Protein AF-A0A0N4WW62-F1 (afdb_monomer)

pLDDT: mean 85.83, std 16.88, range [46.09, 98.56]

Foldseek 3Di:
DDDDDDDPDDDDDPDPPPPPQPLPQFALFLLLLVCLVVVVCPVPVPVSCVRNVCNNVVGPAPDDQPDFADARRPCLLVCVVVVCVPVSVGNCLRHVCNSSVNSVDGSCVPSVVPDVD

Sequence (117 aa):
MRAAAGPPAAGAPPQEVPIEQDESCYNQNPCCATWADRGGCTQDPARMKLICAASCGACTPQTPISDDCTDRHPLCSDFASAGRCTSSVNFMAENCRRTCNLCGTPRSAGCATRRLF

Mean predicted aligned error: 9.81 Å

Solvent-accessible surface area (backbone atoms only — not comparable to full-atom values): 7024 Å² total; per-residue (Å²): 133,85,85,83,79,78,81,79,83,77,79,79,76,81,78,80,70,72,81,74,72,59,90,74,36,48,44,51,35,37,38,28,58,64,39,33,76,72,44,35,44,73,77,42,41,71,60,29,44,72,40,13,14,32,58,52,65,69,42,70,46,96,52,74,87,79,61,71,66,43,59,65,45,94,57,33,68,61,39,46,76,72,47,28,54,76,77,37,43,44,40,27,51,43,27,15,13,50,78,58,67,52,60,89,51,63,51,56,66,69,39,87,76,56,54,102,114

InterPro domains:
  IPR003582 ShKT domain [PF01549] (24-59)
  IPR003582 ShKT domain [PF01549] (68-103)
  IPR003582 ShKT domain [PS51670] (25-59)
  IPR003582 ShKT domain [PS51670] (69-103)
  IPR003582 ShKT domain [SM00254] (24-60)
  IPR003582 ShKT domain [SM00254] (68-104)

Structure (mmCIF, N/CA/C/O backbone):
data_AF-A0A0N4WW62-F1
#
_entry.id   AF-A0A0N4WW62-F1
#
loop_
_atom_site.group_PDB
_atom_site.id
_atom_site.type_symbol
_atom_site.label_atom_id
_atom_site.label_alt_id
_atom_site.label_comp_id
_atom_site.label_asym_id
_atom_site.label_entity_id
_atom_site.label_seq_id
_atom_site.pdbx_PDB_ins_code
_atom_site.Cartn_x
_atom_site.Cartn_y
_atom_site.Cartn_z
_atom_site.occupancy
_atom_site.B_iso_or_equiv
_atom_site.auth_seq_id
_atom_site.auth_comp_id
_atom_site.auth_asym_id
_atom_site.auth_atom_id
_atom_site.pdbx_PDB_model_num
ATOM 1 N N . MET A 1 1 ? 60.421 -29.954 26.890 1.00 47.12 1 MET A N 1
ATOM 2 C CA . MET A 1 1 ? 60.179 -30.889 25.768 1.00 47.12 1 MET A CA 1
ATOM 3 C C . MET A 1 1 ? 58.706 -30.800 25.386 1.00 47.12 1 MET A C 1
ATOM 5 O O . MET A 1 1 ? 57.914 -30.368 26.208 1.00 47.12 1 MET A O 1
ATOM 9 N N . ARG A 1 2 ? 58.407 -31.066 24.116 1.00 48.69 2 ARG A N 1
ATOM 10 C CA . ARG A 1 2 ? 57.235 -30.654 23.321 1.00 48.69 2 ARG A CA 1
ATOM 11 C C . ARG A 1 2 ? 55.839 -30.866 23.938 1.00 48.69 2 ARG A C 1
ATOM 13 O O . ARG A 1 2 ? 55.595 -31.854 24.617 1.00 48.69 2 ARG A O 1
ATOM 20 N N . ALA A 1 3 ? 54.939 -29.949 23.578 1.00 48.12 3 ALA A N 1
ATOM 21 C CA . ALA A 1 3 ? 53.490 -30.029 23.736 1.00 48.12 3 ALA A CA 1
ATOM 22 C C . ALA A 1 3 ? 52.854 -31.092 22.819 1.00 48.12 3 ALA A C 1
ATOM 24 O O . ALA A 1 3 ? 53.390 -31.387 21.750 1.00 48.12 3 ALA A O 1
ATOM 25 N N . ALA A 1 4 ? 51.656 -31.551 23.184 1.00 55.97 4 ALA A N 1
ATOM 26 C CA . ALA A 1 4 ? 50.644 -31.989 22.226 1.00 55.97 4 ALA A CA 1
ATOM 27 C C . ALA A 1 4 ? 49.284 -31.424 22.661 1.00 55.97 4 ALA A C 1
ATOM 29 O O . ALA A 1 4 ? 48.606 -31.967 23.530 1.00 55.97 4 ALA A O 1
ATOM 30 N N . ALA A 1 5 ? 48.937 -30.280 22.073 1.00 51.72 5 ALA A N 1
ATOM 31 C CA . ALA A 1 5 ? 47.574 -29.785 22.000 1.00 51.72 5 ALA A CA 1
ATOM 32 C C . ALA A 1 5 ? 46.792 -30.678 21.025 1.00 51.72 5 ALA A C 1
ATOM 34 O O . ALA A 1 5 ? 47.293 -30.995 19.943 1.00 51.72 5 ALA A O 1
ATOM 35 N N . GLY A 1 6 ? 45.588 -31.096 21.417 1.00 51.69 6 GLY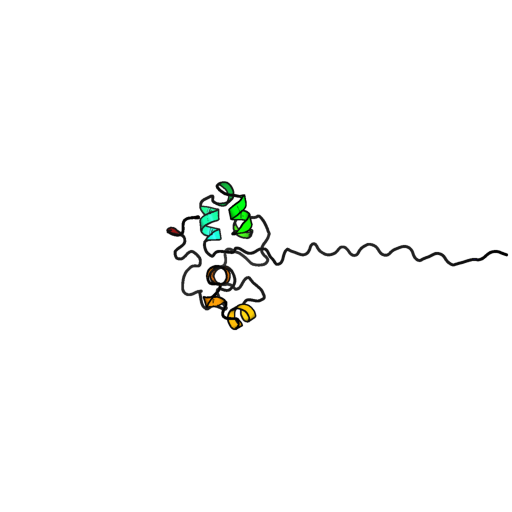 A N 1
ATOM 36 C CA . GLY A 1 6 ? 44.648 -31.749 20.510 1.00 51.69 6 GLY A CA 1
ATOM 37 C C . GLY A 1 6 ? 44.221 -30.792 19.388 1.00 51.69 6 GLY A C 1
ATOM 38 O O . GLY A 1 6 ? 44.227 -29.575 19.593 1.00 51.69 6 GLY A O 1
ATOM 39 N N . PRO A 1 7 ? 43.883 -31.308 18.196 1.00 63.75 7 PRO A N 1
ATOM 40 C CA . PRO A 1 7 ? 43.478 -30.469 17.078 1.00 63.75 7 PRO A CA 1
ATOM 41 C C . PRO A 1 7 ? 42.184 -29.702 17.405 1.00 63.75 7 PRO A C 1
ATOM 43 O O . PRO A 1 7 ? 41.293 -30.258 18.054 1.00 63.75 7 PRO A O 1
ATOM 46 N N . PRO A 1 8 ? 42.046 -28.443 16.951 1.00 54.91 8 PRO A N 1
ATOM 47 C CA . PRO A 1 8 ? 40.782 -27.728 17.031 1.00 54.91 8 PRO A CA 1
ATOM 48 C C . PRO A 1 8 ? 39.751 -28.421 16.133 1.00 54.91 8 PRO A C 1
ATOM 50 O O . PRO A 1 8 ? 40.048 -28.769 14.988 1.00 54.91 8 PRO A O 1
ATOM 53 N N . ALA A 1 9 ? 38.543 -28.623 16.662 1.00 52.53 9 ALA A N 1
ATOM 54 C CA . ALA A 1 9 ? 37.412 -29.098 15.879 1.00 52.53 9 ALA A CA 1
ATOM 55 C C . ALA A 1 9 ? 37.197 -28.152 14.689 1.00 52.53 9 ALA A C 1
ATOM 57 O O . ALA A 1 9 ? 37.026 -26.943 14.856 1.00 52.53 9 ALA A O 1
ATOM 58 N N . ALA A 1 10 ? 37.277 -28.730 13.492 1.00 52.00 10 ALA A N 1
ATOM 59 C CA . ALA A 1 10 ? 37.040 -28.067 12.224 1.00 52.00 10 ALA A CA 1
ATOM 60 C C . ALA A 1 10 ? 35.648 -27.417 12.202 1.00 52.00 10 ALA A C 1
ATOM 62 O O . ALA A 1 10 ? 34.688 -27.951 12.759 1.00 52.00 10 ALA A O 1
ATOM 63 N N . GLY A 1 11 ? 35.591 -26.243 11.574 1.00 46.09 11 GLY A N 1
ATOM 64 C CA . GLY A 1 11 ? 34.465 -25.324 11.590 1.00 46.09 11 GLY A CA 1
ATOM 65 C C . GLY A 1 11 ? 33.124 -25.941 11.205 1.00 46.09 11 GLY A C 1
ATOM 66 O O . GLY A 1 11 ? 33.006 -26.713 10.254 1.00 46.09 11 GLY A O 1
ATOM 67 N N . ALA A 1 12 ? 32.099 -25.525 11.945 1.00 56.28 12 ALA A N 1
ATOM 68 C CA . ALA A 1 12 ? 30.724 -25.637 11.503 1.00 56.28 12 ALA A CA 1
ATOM 69 C C . ALA A 1 12 ? 30.546 -24.844 10.192 1.00 56.28 12 ALA A C 1
ATOM 71 O O . ALA A 1 12 ? 31.116 -23.754 10.065 1.00 56.28 12 ALA A O 1
ATOM 72 N N . PRO A 1 13 ? 29.770 -25.359 9.225 1.00 61.50 13 PRO A N 1
ATOM 73 C CA . PRO A 1 13 ? 29.402 -24.584 8.050 1.00 61.50 13 PRO A CA 1
ATOM 74 C C . PRO A 1 13 ? 28.644 -23.320 8.489 1.00 61.50 13 PRO A C 1
ATOM 76 O O . PRO A 1 13 ? 27.901 -23.377 9.479 1.00 61.50 13 PRO A O 1
ATOM 79 N N . PRO A 1 14 ? 28.808 -22.181 7.788 1.00 54.25 14 PRO A N 1
ATOM 80 C CA . PRO A 1 14 ? 27.916 -21.049 7.980 1.00 54.25 14 PRO A CA 1
ATOM 81 C C . PRO A 1 14 ? 26.492 -21.563 7.780 1.00 54.25 14 PRO A C 1
ATOM 83 O O . PRO A 1 14 ? 26.183 -22.185 6.768 1.00 54.25 14 PRO A O 1
ATOM 86 N N . GLN A 1 15 ? 25.661 -21.384 8.803 1.00 57.03 15 GLN A N 1
ATOM 87 C CA . GLN A 1 15 ? 24.236 -21.657 8.712 1.00 57.03 15 GLN A CA 1
ATOM 88 C C . GLN A 1 15 ? 23.731 -20.847 7.513 1.00 57.03 15 GLN A C 1
ATOM 90 O O . GLN A 1 15 ? 23.887 -19.625 7.502 1.00 57.03 15 GLN A O 1
ATOM 95 N N . GLU A 1 16 ? 23.213 -21.521 6.487 1.00 59.00 16 GLU A N 1
ATOM 96 C CA . GLU A 1 16 ? 22.542 -20.885 5.358 1.00 59.00 16 GLU A CA 1
ATOM 97 C C . GLU A 1 16 ? 21.355 -20.121 5.950 1.00 59.00 16 GLU A C 1
ATOM 99 O O . GLU A 1 16 ? 20.333 -20.712 6.298 1.00 59.00 16 GLU A O 1
ATOM 104 N N . VAL A 1 17 ? 21.528 -18.821 6.194 1.00 59.59 17 VAL A N 1
A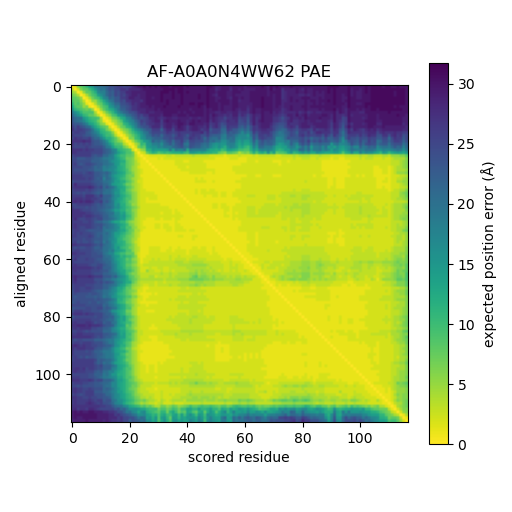TOM 105 C CA . VAL A 1 17 ? 20.426 -17.969 6.627 1.00 59.59 17 VAL A CA 1
ATOM 106 C C . VAL A 1 17 ? 19.438 -18.015 5.465 1.00 59.59 17 VAL A C 1
ATOM 108 O O . VAL A 1 17 ? 19.833 -17.646 4.353 1.00 59.59 17 VAL A O 1
ATOM 111 N N . PRO A 1 18 ? 18.206 -18.529 5.652 1.00 63.97 18 PRO A N 1
ATOM 112 C CA . PRO A 1 18 ? 17.202 -18.479 4.604 1.00 63.97 18 PRO A CA 1
ATOM 113 C C . PRO A 1 18 ? 17.132 -17.035 4.137 1.00 63.97 18 PRO A C 1
ATOM 115 O O . PRO A 1 18 ? 17.073 -16.140 4.979 1.00 63.97 18 PRO A O 1
ATOM 118 N N . ILE A 1 19 ? 17.230 -16.825 2.823 1.00 54.00 19 ILE A N 1
ATOM 119 C CA . ILE A 1 19 ? 17.155 -15.502 2.205 1.00 54.00 19 ILE A CA 1
ATOM 120 C C . ILE A 1 19 ? 15.908 -14.845 2.791 1.00 54.00 19 ILE A C 1
ATOM 122 O O . ILE A 1 19 ? 14.797 -15.309 2.526 1.00 54.00 19 ILE A O 1
ATOM 126 N N . GLU A 1 20 ? 16.118 -13.880 3.686 1.00 55.22 20 GLU A N 1
ATOM 127 C CA . GLU A 1 20 ? 15.053 -13.251 4.451 1.00 55.22 20 GLU A CA 1
ATOM 128 C C . GLU A 1 20 ? 14.156 -12.607 3.407 1.00 55.22 20 GLU A C 1
ATOM 130 O O . GLU A 1 20 ? 14.582 -11.704 2.680 1.00 55.22 20 GLU A O 1
ATOM 135 N N . GLN A 1 21 ? 12.970 -13.188 3.205 1.00 50.78 21 GLN A N 1
ATOM 136 C CA . GLN A 1 21 ? 12.017 -12.606 2.285 1.00 50.78 21 GLN A CA 1
ATOM 137 C C . GLN A 1 21 ? 11.790 -11.196 2.786 1.00 50.78 21 GLN A C 1
ATOM 139 O O . GLN A 1 21 ? 11.473 -11.013 3.956 1.00 50.78 21 GLN A O 1
ATOM 144 N N . ASP A 1 22 ? 12.059 -10.222 1.927 1.00 56.19 22 ASP A N 1
ATOM 145 C CA . ASP A 1 22 ? 12.020 -8.823 2.293 1.00 56.19 22 ASP A CA 1
ATOM 146 C C . ASP A 1 22 ? 10.609 -8.495 2.802 1.00 56.19 22 ASP A C 1
ATOM 148 O O . ASP A 1 22 ? 9.675 -8.275 2.025 1.00 56.19 22 ASP A O 1
ATOM 152 N N . GLU A 1 23 ? 10.456 -8.503 4.130 1.00 57.62 23 GLU A N 1
ATOM 153 C CA . GLU A 1 23 ? 9.232 -8.176 4.863 1.00 57.62 23 GLU A CA 1
ATOM 154 C C . GLU A 1 23 ? 8.739 -6.766 4.508 1.00 57.62 23 GLU A C 1
ATOM 156 O O . GLU A 1 23 ? 7.653 -6.381 4.927 1.00 57.62 23 GLU A O 1
ATOM 161 N N . SER A 1 24 ? 9.516 -5.989 3.738 1.00 75.38 24 SER A N 1
ATOM 162 C CA . SER A 1 24 ? 9.205 -4.643 3.276 1.00 75.38 24 SER A CA 1
ATOM 163 C C . SER A 1 24 ? 8.557 -4.556 1.886 1.00 75.38 24 SER A C 1
ATOM 165 O O . SER A 1 24 ? 8.307 -3.442 1.415 1.00 75.38 24 SER A O 1
ATOM 167 N N . CYS A 1 25 ? 8.233 -5.679 1.224 1.00 92.88 25 CYS A N 1
ATOM 168 C CA . CYS A 1 25 ? 7.625 -5.640 -0.111 1.00 92.88 25 CYS A CA 1
ATOM 169 C C . CYS A 1 25 ? 6.158 -5.171 -0.101 1.00 92.88 25 CYS A C 1
ATOM 171 O O . CYS A 1 25 ? 5.212 -5.958 -0.209 1.00 92.88 25 CYS A O 1
ATOM 173 N N . TYR A 1 26 ? 5.975 -3.854 -0.030 1.00 94.44 26 TYR A N 1
ATOM 174 C CA . TYR A 1 26 ? 4.677 -3.194 -0.024 1.00 94.44 26 TYR A CA 1
ATOM 175 C C . TYR A 1 26 ? 4.573 -2.137 -1.116 1.00 94.44 26 TYR A C 1
ATOM 177 O O . TYR A 1 26 ? 5.540 -1.492 -1.524 1.00 94.44 26 TYR A O 1
ATOM 185 N N . ASN A 1 27 ? 3.342 -1.912 -1.549 1.00 96.12 27 ASN A N 1
ATOM 186 C CA . ASN A 1 27 ? 2.978 -0.677 -2.217 1.00 96.12 27 ASN A CA 1
ATOM 187 C C . ASN A 1 27 ? 2.749 0.413 -1.159 1.00 96.12 27 ASN A C 1
ATOM 189 O O . ASN A 1 27 ? 2.264 0.152 -0.060 1.00 96.12 27 ASN A O 1
ATOM 193 N N . GLN A 1 28 ? 3.040 1.658 -1.513 1.00 95.44 28 GLN A N 1
ATOM 194 C CA . GLN A 1 28 ? 2.850 2.825 -0.650 1.00 95.44 28 GLN A CA 1
ATOM 195 C C . GLN A 1 28 ? 1.551 3.582 -0.962 1.00 95.44 28 GLN A C 1
ATOM 197 O O . GLN A 1 28 ? 1.216 4.563 -0.291 1.00 95.44 28 GLN A O 1
ATOM 202 N N . ASN A 1 29 ? 0.824 3.176 -2.008 1.00 95.50 29 ASN A N 1
ATOM 203 C CA . ASN A 1 29 ? -0.374 3.865 -2.467 1.00 95.50 29 ASN A CA 1
ATOM 204 C C . ASN A 1 29 ? -1.428 2.891 -3.023 1.00 95.50 29 ASN A C 1
ATOM 206 O O . ASN A 1 29 ? -1.060 2.042 -3.836 1.00 95.50 29 ASN A O 1
ATOM 210 N N . PRO A 1 30 ? -2.728 3.080 -2.705 1.00 95.56 30 PRO A N 1
ATOM 211 C CA . PRO A 1 30 ? -3.821 2.245 -3.220 1.00 95.56 30 PRO A CA 1
ATOM 212 C C . PRO A 1 30 ? -3.923 2.218 -4.752 1.00 95.56 30 PRO A C 1
ATOM 214 O O . PRO A 1 30 ? -4.509 1.304 -5.331 1.00 95.56 30 PRO A O 1
ATOM 217 N N . CYS A 1 31 ? -3.348 3.214 -5.430 1.00 95.69 31 CYS A N 1
ATOM 218 C CA . CYS A 1 31 ? -3.364 3.313 -6.883 1.00 95.69 31 CYS A CA 1
ATOM 219 C C . CYS A 1 31 ? -2.207 2.596 -7.579 1.00 95.69 31 CYS A C 1
ATOM 221 O O . CYS A 1 31 ? -2.158 2.616 -8.807 1.00 95.69 31 CYS A O 1
ATOM 223 N N . CYS A 1 32 ? -1.305 1.937 -6.848 1.00 96.44 32 CYS A N 1
ATOM 224 C CA . CYS A 1 32 ? -0.139 1.281 -7.435 1.00 96.44 32 CYS A CA 1
ATOM 225 C C . CYS A 1 32 ? -0.491 0.236 -8.499 1.00 96.44 32 CYS A C 1
ATOM 227 O O . CYS A 1 32 ? 0.132 0.238 -9.559 1.00 96.44 32 CYS A O 1
ATOM 229 N N . ALA A 1 33 ? -1.531 -0.576 -8.279 1.00 95.50 33 ALA A N 1
ATOM 230 C CA . ALA A 1 33 ? -2.016 -1.514 -9.293 1.00 95.50 33 ALA A CA 1
ATOM 231 C C . ALA A 1 33 ? -2.484 -0.774 -10.561 1.00 95.50 33 ALA A C 1
ATOM 233 O O . ALA A 1 33 ? -1.993 -1.031 -11.653 1.00 95.50 33 ALA A O 1
ATOM 234 N N . THR A 1 34 ? -3.343 0.241 -10.407 1.00 95.19 34 THR A N 1
ATOM 235 C CA . THR A 1 34 ? -3.852 1.039 -11.537 1.00 95.19 34 THR A CA 1
ATOM 236 C C . THR A 1 34 ? -2.739 1.763 -12.297 1.00 95.19 34 THR A C 1
ATOM 238 O O . THR A 1 34 ? -2.789 1.877 -13.520 1.00 95.19 34 THR A O 1
ATOM 241 N N . TRP A 1 35 ? -1.744 2.296 -11.592 1.00 95.62 35 TRP A N 1
ATOM 242 C CA . TRP A 1 35 ? -0.619 2.989 -12.210 1.00 95.62 35 TRP A CA 1
ATOM 243 C C . TRP A 1 35 ? 0.325 2.027 -12.930 1.00 95.62 35 TRP A C 1
ATOM 245 O O . TRP A 1 35 ? 0.795 2.358 -14.019 1.00 95.62 35 TRP A O 1
ATOM 255 N N . ALA A 1 36 ? 0.574 0.843 -12.366 1.00 95.69 36 ALA A N 1
ATOM 256 C CA . ALA A 1 36 ? 1.344 -0.209 -13.020 1.00 95.69 36 ALA A CA 1
ATOM 257 C C . ALA A 1 36 ? 0.659 -0.669 -14.317 1.00 95.69 36 ALA A C 1
ATOM 259 O O . ALA A 1 36 ? 1.295 -0.636 -15.371 1.00 95.69 36 ALA A O 1
ATOM 260 N N . ASP A 1 37 ? -0.649 -0.949 -14.269 1.00 95.06 37 ASP A N 1
ATOM 261 C CA . ASP A 1 37 ? -1.455 -1.355 -15.432 1.00 95.06 37 ASP A CA 1
ATOM 262 C C . ASP A 1 37 ? -1.456 -0.303 -16.553 1.00 95.06 37 ASP A C 1
ATOM 264 O O . ASP A 1 37 ? -1.550 -0.624 -17.736 1.00 95.06 37 ASP A O 1
ATOM 268 N N . ARG A 1 38 ? -1.318 0.980 -16.197 1.00 93.75 38 ARG A N 1
ATOM 269 C CA . ARG A 1 38 ? -1.224 2.105 -17.145 1.00 93.75 38 ARG A CA 1
ATOM 270 C C . ARG A 1 38 ? 0.199 2.369 -17.650 1.00 93.75 38 ARG A C 1
ATOM 272 O O . ARG A 1 38 ? 0.449 3.405 -18.262 1.00 93.75 38 ARG A O 1
ATOM 279 N N . GLY A 1 39 ? 1.136 1.458 -17.395 1.00 95.38 39 GLY A N 1
ATOM 280 C CA . GLY A 1 39 ? 2.517 1.544 -17.866 1.00 95.38 39 GLY A CA 1
ATOM 281 C C . GLY A 1 39 ? 3.419 2.438 -17.016 1.00 95.38 39 GLY A C 1
ATOM 282 O O . GLY A 1 39 ? 4.502 2.810 -17.471 1.00 95.38 39 GLY A O 1
ATOM 2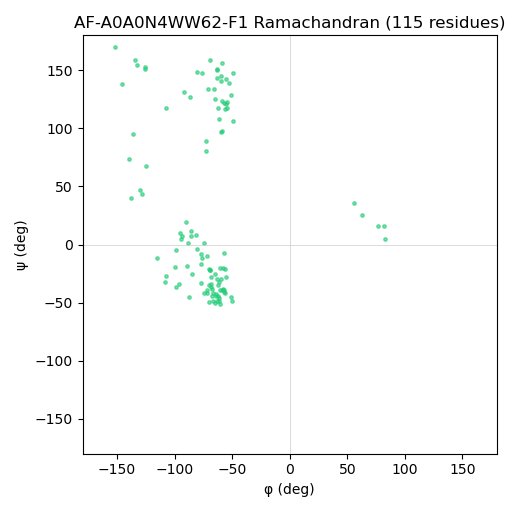83 N N . GLY A 1 40 ? 3.014 2.787 -15.790 1.00 95.12 40 GLY A N 1
ATOM 284 C CA . GLY A 1 40 ? 3.817 3.616 -14.889 1.00 95.12 40 GLY A CA 1
ATOM 285 C C . GLY A 1 40 ? 5.205 3.022 -14.645 1.00 95.12 40 GLY A C 1
ATOM 286 O O . GLY A 1 40 ? 6.197 3.744 -14.700 1.00 95.12 40 GLY A O 1
ATOM 287 N N . CYS A 1 41 ? 5.295 1.700 -14.464 1.00 97.12 41 CYS A N 1
ATOM 288 C CA . CYS A 1 41 ? 6.560 1.001 -14.215 1.00 97.12 41 CYS A CA 1
ATOM 289 C C . CYS A 1 41 ? 7.582 1.145 -15.358 1.00 97.12 41 CYS A C 1
ATOM 291 O O . CYS A 1 41 ? 8.771 0.942 -15.132 1.00 97.12 41 CYS A O 1
ATOM 293 N N . THR A 1 42 ? 7.135 1.490 -16.571 1.00 97.00 42 THR A N 1
ATOM 294 C CA . THR A 1 42 ? 7.998 1.743 -17.735 1.00 97.00 42 THR A CA 1
ATOM 295 C C . THR A 1 42 ? 8.237 3.235 -17.956 1.00 97.00 42 THR A C 1
ATOM 297 O O . THR A 1 42 ? 9.333 3.618 -18.348 1.00 97.00 42 THR A O 1
ATOM 300 N N . GLN A 1 43 ? 7.230 4.076 -17.703 1.00 95.75 43 GLN A N 1
ATOM 301 C CA . GLN A 1 43 ? 7.312 5.527 -17.910 1.00 95.75 43 GLN A CA 1
ATOM 302 C C . GLN A 1 43 ? 8.205 6.227 -16.876 1.00 95.75 43 GLN A C 1
ATOM 304 O O . GLN A 1 43 ? 8.981 7.104 -17.240 1.00 95.75 43 GLN A O 1
ATOM 309 N N . ASP A 1 44 ? 8.114 5.832 -15.604 1.00 94.56 44 ASP A N 1
ATOM 310 C CA . ASP A 1 44 ? 8.957 6.342 -14.515 1.00 94.56 44 ASP A CA 1
ATOM 311 C C . ASP A 1 44 ? 9.362 5.182 -13.584 1.00 94.56 44 ASP A C 1
ATOM 313 O O . ASP A 1 44 ? 8.826 5.022 -12.480 1.00 94.56 44 ASP A O 1
ATOM 317 N N . PRO A 1 45 ? 10.284 4.311 -14.037 1.00 95.44 45 PRO A N 1
ATOM 318 C CA . PRO A 1 45 ? 10.660 3.105 -13.308 1.00 95.44 45 PRO A CA 1
ATOM 319 C C . PRO A 1 45 ? 11.286 3.419 -11.949 1.00 95.44 45 PRO A C 1
ATOM 321 O O . PRO A 1 45 ? 11.072 2.672 -10.999 1.00 95.44 45 PRO A O 1
ATOM 324 N N . ALA A 1 46 ? 12.053 4.507 -11.837 1.00 94.81 46 ALA A N 1
ATOM 325 C CA . ALA A 1 46 ? 12.726 4.866 -10.593 1.00 94.81 46 ALA A CA 1
ATOM 326 C C . ALA A 1 46 ? 11.702 5.193 -9.500 1.00 94.81 46 ALA A C 1
ATOM 328 O O . ALA A 1 46 ? 11.742 4.615 -8.412 1.00 94.81 46 ALA A O 1
ATOM 329 N N . ARG A 1 47 ? 10.729 6.057 -9.808 1.00 92.88 47 ARG A N 1
ATOM 330 C CA . ARG A 1 47 ? 9.673 6.399 -8.856 1.00 92.88 47 ARG A CA 1
ATOM 331 C C . ARG A 1 47 ? 8.746 5.227 -8.579 1.00 92.88 47 ARG A C 1
ATOM 333 O O . ARG A 1 47 ? 8.379 4.989 -7.430 1.00 92.88 47 ARG A O 1
ATOM 340 N N . MET A 1 48 ? 8.337 4.511 -9.617 1.00 96.00 48 MET A N 1
ATOM 341 C CA . MET A 1 48 ? 7.365 3.437 -9.466 1.00 96.00 48 MET A CA 1
ATOM 342 C C . MET A 1 48 ? 7.931 2.256 -8.684 1.00 96.00 48 MET A C 1
ATOM 344 O O . MET A 1 48 ? 7.211 1.685 -7.880 1.00 96.00 48 MET A O 1
ATOM 348 N N . LYS A 1 49 ? 9.222 1.938 -8.811 1.00 94.88 49 LYS A N 1
ATOM 349 C CA . LYS A 1 49 ? 9.859 0.931 -7.947 1.00 94.88 49 LYS A CA 1
ATOM 350 C C . LYS A 1 49 ? 9.990 1.391 -6.494 1.00 94.88 49 LYS A C 1
ATOM 352 O O . LYS A 1 49 ? 9.956 0.551 -5.608 1.00 94.88 49 LYS A O 1
ATOM 357 N N . LEU A 1 50 ? 10.095 2.697 -6.242 1.00 92.81 50 LEU A N 1
ATOM 358 C CA . LEU A 1 50 ? 10.134 3.250 -4.884 1.00 92.81 50 LEU A CA 1
ATOM 359 C C . LEU A 1 50 ? 8.755 3.238 -4.202 1.00 92.81 50 LEU A C 1
ATOM 361 O O . LEU A 1 50 ? 8.652 2.953 -3.014 1.00 92.81 50 LEU A O 1
ATOM 365 N N . ILE A 1 51 ? 7.696 3.587 -4.935 1.00 94.50 51 ILE A N 1
ATOM 366 C CA . ILE A 1 51 ? 6.344 3.764 -4.373 1.00 94.50 51 ILE A CA 1
ATOM 367 C C . ILE A 1 51 ? 5.492 2.501 -4.535 1.00 94.50 51 ILE A C 1
ATOM 369 O O . ILE A 1 51 ? 4.659 2.203 -3.689 1.00 94.50 51 ILE A O 1
ATOM 373 N N . CYS A 1 52 ? 5.682 1.761 -5.619 1.00 96.50 52 CYS A N 1
ATOM 374 C CA . CYS A 1 52 ? 4.842 0.650 -6.057 1.00 96.50 52 CYS A CA 1
ATOM 375 C C . CYS A 1 52 ? 5.684 -0.600 -6.326 1.00 96.50 52 CYS A C 1
ATOM 377 O O . CYS A 1 52 ? 5.510 -1.269 -7.347 1.00 96.50 52 CYS A O 1
ATOM 379 N N . ALA A 1 53 ? 6.632 -0.882 -5.426 1.00 95.75 53 ALA A N 1
ATOM 380 C CA . ALA A 1 53 ? 7.614 -1.949 -5.574 1.00 95.75 53 ALA A CA 1
ATOM 381 C C . ALA A 1 53 ? 6.956 -3.291 -5.934 1.00 95.75 53 ALA A C 1
ATOM 383 O O . ALA A 1 53 ? 7.340 -3.916 -6.924 1.00 95.75 53 ALA A O 1
ATOM 384 N N . ALA A 1 54 ? 5.908 -3.678 -5.200 1.00 96.38 54 ALA A N 1
ATOM 385 C CA . ALA A 1 54 ? 5.184 -4.921 -5.438 1.00 96.38 54 ALA A CA 1
ATOM 386 C C . ALA A 1 54 ? 4.439 -4.911 -6.786 1.00 96.38 54 ALA A C 1
ATOM 388 O O . ALA A 1 54 ? 4.598 -5.830 -7.586 1.00 96.38 54 ALA A O 1
ATOM 389 N N . SER A 1 55 ? 3.673 -3.855 -7.091 1.00 97.00 55 SER A N 1
ATOM 390 C CA . SER A 1 55 ? 2.939 -3.764 -8.367 1.00 97.00 55 SER A CA 1
ATOM 391 C C . SER A 1 55 ? 3.845 -3.677 -9.600 1.00 97.00 55 SER A C 1
ATOM 393 O O . SER A 1 55 ? 3.425 -4.075 -10.681 1.00 97.00 55 SER A O 1
ATOM 395 N N . CYS A 1 56 ? 5.079 -3.193 -9.455 1.00 97.25 56 CYS A N 1
ATOM 396 C CA . CYS A 1 56 ? 6.072 -3.176 -10.530 1.00 97.25 56 CYS A CA 1
ATOM 397 C C . CYS A 1 56 ? 7.003 -4.393 -10.551 1.00 97.25 56 CYS A C 1
ATOM 399 O O . CYS A 1 56 ? 7.969 -4.388 -11.316 1.00 97.25 56 CYS A O 1
ATOM 401 N N . GLY A 1 57 ? 6.757 -5.407 -9.714 1.00 95.56 57 GLY A N 1
ATOM 402 C CA . GLY A 1 57 ? 7.586 -6.613 -9.649 1.00 95.56 57 GLY A CA 1
ATOM 403 C C . GLY A 1 57 ? 9.032 -6.345 -9.220 1.00 95.56 57 GLY A C 1
ATOM 404 O O . GLY A 1 57 ? 9.932 -7.095 -9.584 1.00 95.56 57 GLY A O 1
ATOM 405 N N . ALA A 1 58 ? 9.278 -5.258 -8.484 1.00 95.31 58 ALA A N 1
ATOM 406 C CA . ALA A 1 58 ? 10.594 -4.933 -7.933 1.00 95.31 58 ALA A CA 1
ATOM 407 C C . ALA A 1 58 ? 10.938 -5.778 -6.696 1.00 95.31 58 ALA A C 1
ATOM 409 O O . ALA A 1 58 ? 12.098 -5.844 -6.303 1.00 95.31 58 ALA A O 1
ATOM 410 N N . CYS A 1 59 ? 9.927 -6.401 -6.092 1.00 94.81 59 CYS A N 1
ATOM 411 C CA . CYS A 1 59 ? 10.028 -7.305 -4.955 1.00 94.81 59 CYS A CA 1
ATOM 412 C C . CYS A 1 59 ? 8.866 -8.315 -4.997 1.00 94.81 59 CYS A C 1
ATOM 414 O O . CYS A 1 59 ? 7.933 -8.159 -5.791 1.00 94.81 59 CYS A O 1
ATOM 416 N N . THR A 1 60 ? 8.916 -9.344 -4.145 1.00 93.69 60 THR A N 1
ATOM 417 C CA . THR A 1 60 ? 7.844 -10.349 -4.016 1.00 93.69 60 THR A CA 1
ATOM 418 C C . THR A 1 60 ? 7.078 -10.139 -2.704 1.00 93.69 60 THR A C 1
ATOM 420 O O . THR A 1 60 ? 7.691 -10.245 -1.643 1.00 93.69 60 THR A O 1
ATOM 423 N N . PRO A 1 61 ? 5.770 -9.824 -2.740 1.00 92.38 61 PRO A N 1
ATOM 424 C CA . PRO A 1 61 ? 4.982 -9.593 -1.532 1.00 92.38 61 PRO A CA 1
ATOM 425 C C . PRO A 1 61 ? 4.621 -10.913 -0.838 1.00 92.38 61 PRO A C 1
ATOM 427 O O . PRO A 1 61 ? 4.349 -11.913 -1.501 1.00 92.38 61 PRO A O 1
ATOM 430 N N . GLN A 1 62 ? 4.529 -10.893 0.496 1.00 88.56 62 GLN A N 1
ATOM 431 C CA . GLN A 1 62 ? 4.108 -12.057 1.296 1.00 88.56 62 GLN A CA 1
ATOM 432 C C . GLN A 1 62 ? 2.626 -12.417 1.108 1.00 88.56 62 GLN A C 1
ATOM 434 O O . GLN A 1 62 ? 2.207 -13.544 1.366 1.00 88.56 62 GLN A O 1
ATOM 439 N N . THR A 1 63 ? 1.810 -11.455 0.667 1.00 88.31 63 THR A N 1
ATOM 440 C CA . THR A 1 63 ? 0.368 -11.630 0.460 1.00 88.31 63 THR A CA 1
ATOM 441 C C . THR A 1 63 ? -0.041 -11.227 -0.960 1.00 88.31 63 THR A C 1
ATOM 443 O O . THR A 1 63 ? 0.590 -10.351 -1.561 1.00 88.31 63 THR A O 1
ATOM 446 N N . PRO A 1 64 ? -1.108 -11.826 -1.525 1.00 90.50 64 PRO A N 1
ATOM 447 C CA . PRO A 1 64 ? -1.593 -11.450 -2.848 1.00 90.50 64 PRO A CA 1
ATOM 448 C C . PRO A 1 64 ? -1.981 -9.966 -2.936 1.00 90.50 64 PRO A C 1
ATOM 450 O O . PRO A 1 64 ? -2.868 -9.478 -2.227 1.00 90.50 64 PRO A O 1
ATOM 453 N N . ILE A 1 65 ? -1.367 -9.247 -3.879 1.00 91.94 65 ILE A N 1
ATOM 454 C CA . ILE A 1 65 ? -1.680 -7.829 -4.130 1.00 91.94 65 ILE A CA 1
ATOM 455 C C . ILE A 1 65 ? -2.984 -7.619 -4.922 1.00 91.94 65 ILE A C 1
ATOM 457 O O . ILE A 1 65 ? -3.468 -6.491 -5.038 1.00 91.94 65 ILE A O 1
ATOM 461 N N . SER A 1 66 ? -3.586 -8.698 -5.427 1.00 90.06 66 SER A N 1
ATOM 462 C CA . SER A 1 66 ? -4.867 -8.689 -6.141 1.00 90.06 66 SER A CA 1
ATOM 463 C C . SER A 1 66 ? -6.088 -8.755 -5.222 1.00 90.06 66 SER A C 1
ATOM 465 O O . SER A 1 66 ? -7.147 -8.268 -5.608 1.00 90.06 66 SER A O 1
ATOM 467 N N . ASP A 1 67 ? -5.960 -9.312 -4.012 1.00 92.00 67 ASP A N 1
ATOM 468 C CA . ASP A 1 67 ? -7.068 -9.338 -3.052 1.00 92.00 67 ASP A CA 1
ATOM 469 C C . ASP A 1 67 ? -7.403 -7.906 -2.644 1.00 92.00 67 ASP A C 1
ATOM 471 O O . ASP A 1 67 ? -6.516 -7.160 -2.233 1.00 92.00 67 ASP A O 1
ATOM 475 N N . ASP A 1 68 ? -8.657 -7.493 -2.791 1.00 91.94 68 ASP A N 1
ATOM 476 C CA . ASP A 1 68 ? -9.078 -6.131 -2.505 1.00 91.94 68 ASP A CA 1
ATOM 477 C C . ASP A 1 68 ? -9.218 -5.877 -0.994 1.00 91.94 68 ASP A C 1
ATOM 479 O O . ASP A 1 68 ? -8.888 -4.790 -0.546 1.00 91.94 68 ASP A O 1
ATOM 483 N N . CYS A 1 69 ? -9.609 -6.845 -0.163 1.00 95.25 69 CYS A N 1
ATOM 484 C CA . CYS A 1 69 ? -9.950 -6.602 1.247 1.00 95.25 69 CYS A CA 1
ATOM 485 C C . CYS A 1 69 ? -9.139 -7.483 2.205 1.00 95.25 69 CYS A C 1
ATOM 487 O O . CYS A 1 69 ? -9.671 -8.342 2.915 1.00 95.25 69 CYS A O 1
ATOM 489 N N . THR A 1 70 ? -7.836 -7.229 2.276 1.00 93.69 70 THR A N 1
ATOM 490 C CA . THR A 1 70 ? -6.924 -7.871 3.228 1.00 93.69 70 THR A CA 1
ATOM 491 C C . THR A 1 70 ? -6.032 -6.864 3.930 1.00 93.69 70 THR A C 1
ATOM 493 O O . THR A 1 70 ? -5.747 -5.779 3.418 1.00 93.69 70 THR A O 1
ATOM 496 N N . ASP A 1 71 ? -5.599 -7.254 5.125 1.00 96.25 71 ASP A N 1
ATOM 497 C CA . ASP A 1 71 ? -4.436 -6.658 5.759 1.00 96.25 71 ASP A CA 1
ATOM 498 C C . ASP A 1 71 ? -3.210 -7.418 5.266 1.00 96.25 71 ASP A C 1
ATOM 500 O O . ASP A 1 71 ? -3.168 -8.647 5.297 1.00 96.25 71 ASP A O 1
ATOM 504 N N . ARG A 1 72 ? -2.249 -6.665 4.750 1.00 94.25 72 ARG A N 1
ATOM 505 C CA . ARG A 1 72 ? -1.010 -7.154 4.152 1.00 94.25 72 ARG A CA 1
ATOM 506 C C . ARG A 1 72 ? 0.187 -6.899 5.041 1.00 94.25 72 ARG A C 1
ATOM 508 O O . ARG A 1 72 ? 1.159 -7.632 4.947 1.00 94.25 72 ARG A O 1
ATOM 515 N N . HIS A 1 73 ? 0.111 -5.867 5.879 1.00 95.06 73 HIS A N 1
ATOM 516 C CA . HIS A 1 73 ? 1.163 -5.555 6.829 1.00 95.06 73 HIS A CA 1
ATOM 517 C C . HIS A 1 73 ? 0.888 -6.256 8.173 1.00 95.06 73 HIS A C 1
ATOM 519 O O . HIS A 1 73 ? -0.213 -6.117 8.714 1.00 95.06 73 HIS A O 1
ATOM 525 N N . PRO A 1 74 ? 1.864 -6.957 8.774 1.00 94.31 74 PRO A N 1
ATOM 526 C CA . PRO A 1 74 ? 1.645 -7.708 10.015 1.00 94.31 74 PRO A CA 1
ATOM 527 C C . PRO A 1 74 ? 1.255 -6.812 11.203 1.00 94.31 74 PRO A C 1
ATOM 529 O O . PRO A 1 74 ? 0.495 -7.220 12.075 1.00 94.31 74 PRO A O 1
ATOM 532 N N . LEU A 1 75 ? 1.713 -5.555 11.208 1.00 95.69 75 LEU A N 1
ATOM 533 C CA . LEU A 1 75 ? 1.435 -4.573 12.270 1.00 95.69 75 LEU A CA 1
ATOM 534 C C . LEU A 1 75 ? 0.171 -3.719 12.049 1.00 95.69 75 LEU A C 1
ATOM 536 O O . LEU A 1 75 ? 0.052 -2.647 12.640 1.00 95.69 75 LEU A O 1
ATOM 540 N N . CYS A 1 76 ? -0.777 -4.129 11.198 1.00 97.88 76 CYS A N 1
ATOM 541 C CA . CYS A 1 76 ? -1.968 -3.307 10.935 1.00 97.88 76 CYS A CA 1
ATOM 542 C C . CYS A 1 76 ? -2.773 -2.971 12.200 1.00 97.88 76 CYS A C 1
ATOM 544 O O . CYS A 1 76 ? -3.215 -1.831 12.340 1.00 97.88 76 CYS A O 1
ATOM 546 N N . SER A 1 77 ? -2.908 -3.916 13.137 1.00 98.50 77 SER A N 1
ATOM 547 C CA . SER A 1 77 ? -3.584 -3.688 14.424 1.00 98.50 77 SER A CA 1
ATOM 548 C C . SER A 1 77 ? -2.889 -2.604 15.260 1.00 98.50 77 SER A C 1
ATOM 550 O O . SER A 1 77 ? -3.540 -1.680 15.758 1.00 98.50 77 SER A O 1
ATOM 552 N N . ASP A 1 78 ? -1.560 -2.659 15.359 1.00 98.56 78 ASP A N 1
ATOM 553 C CA . ASP A 1 78 ? -0.767 -1.674 16.105 1.00 98.56 78 ASP A CA 1
ATOM 554 C C . ASP A 1 78 ? -0.825 -0.300 15.434 1.00 98.56 78 ASP A C 1
ATOM 556 O O . ASP A 1 78 ? -1.006 0.730 16.083 1.00 98.56 78 ASP A O 1
ATOM 560 N N . PHE A 1 79 ? -0.743 -0.275 14.104 1.00 98.19 79 PHE A N 1
ATOM 561 C CA . PHE A 1 79 ? -0.865 0.941 13.311 1.00 98.19 79 PHE A CA 1
ATOM 562 C C . PHE A 1 79 ? -2.234 1.597 13.473 1.00 98.19 79 PHE A C 1
ATOM 564 O O . PHE A 1 79 ? -2.316 2.814 13.647 1.00 98.19 79 PHE A O 1
ATOM 571 N N . ALA A 1 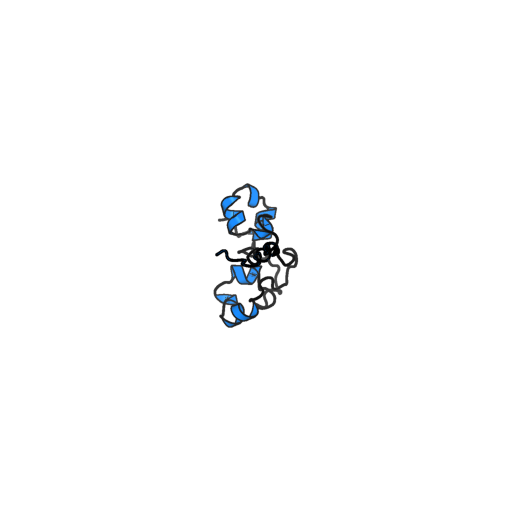80 ? -3.308 0.812 13.442 1.00 98.56 80 ALA A N 1
ATOM 572 C CA . ALA A 1 80 ? -4.654 1.314 13.664 1.00 98.56 80 ALA A CA 1
ATOM 573 C C . ALA A 1 80 ? -4.830 1.858 15.085 1.00 98.56 80 ALA A C 1
ATOM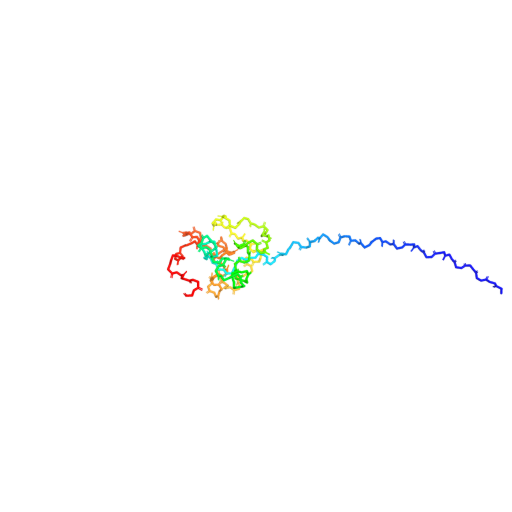 575 O O . ALA A 1 80 ? -5.353 2.961 15.243 1.00 98.56 80 ALA A O 1
ATOM 576 N N . SER A 1 81 ? -4.306 1.154 16.092 1.00 98.50 81 SER A N 1
ATOM 577 C CA . SER A 1 81 ? -4.297 1.609 17.491 1.00 98.50 81 SER A CA 1
ATOM 578 C C . SER A 1 81 ? -3.509 2.912 17.673 1.00 98.50 81 SER A C 1
ATOM 580 O O . SER A 1 81 ? -3.885 3.762 18.475 1.00 98.50 81 SER A O 1
ATOM 582 N N . ALA A 1 82 ? -2.465 3.123 16.867 1.00 98.31 82 ALA A N 1
ATOM 583 C CA . ALA A 1 82 ? -1.708 4.373 16.787 1.00 98.31 82 ALA A CA 1
ATOM 584 C C . ALA A 1 82 ? -2.372 5.461 15.908 1.00 98.31 82 ALA A C 1
ATOM 586 O O . ALA A 1 82 ? -1.749 6.479 15.604 1.00 98.31 82 ALA A O 1
ATOM 587 N N . GLY A 1 83 ? -3.613 5.263 15.448 1.00 98.25 83 GLY A N 1
ATOM 588 C CA . GLY A 1 83 ? -4.363 6.244 14.657 1.00 98.25 83 GLY A CA 1
ATOM 589 C C . GLY A 1 83 ? -3.934 6.354 13.189 1.00 98.25 83 GLY A C 1
ATOM 590 O O . GLY A 1 83 ? -4.276 7.323 12.509 1.00 98.25 83 GLY A O 1
ATOM 591 N N . ARG A 1 84 ? -3.189 5.380 12.651 1.00 98.50 84 ARG A N 1
ATOM 592 C CA . ARG A 1 84 ? -2.672 5.455 11.273 1.00 98.50 84 ARG A CA 1
ATOM 593 C C . ARG A 1 84 ? -3.743 5.341 10.201 1.00 98.50 84 ARG A C 1
ATOM 595 O O . ARG A 1 84 ? -3.521 5.846 9.102 1.00 98.50 84 ARG A O 1
ATOM 602 N N . CYS A 1 85 ? -4.911 4.767 10.504 1.00 98.31 85 CYS A N 1
ATOM 603 C CA . CYS A 1 85 ? -6.031 4.713 9.556 1.00 98.31 85 CYS A CA 1
ATOM 604 C C . CYS A 1 85 ? -6.439 6.105 9.043 1.00 98.31 85 CYS A C 1
ATOM 606 O O . CYS A 1 85 ? -6.914 6.224 7.917 1.00 98.31 85 CYS A O 1
ATOM 608 N N . THR A 1 86 ? -6.209 7.159 9.835 1.00 97.31 86 THR A N 1
ATOM 609 C CA . THR A 1 86 ? -6.493 8.550 9.456 1.00 97.31 86 THR A CA 1
ATOM 610 C C . THR A 1 86 ? -5.231 9.367 9.183 1.00 97.31 86 THR A C 1
ATOM 612 O O . THR A 1 86 ? -5.257 10.237 8.319 1.00 97.31 86 THR A O 1
ATOM 615 N N . SER A 1 87 ? -4.110 9.094 9.862 1.00 97.00 87 SER A N 1
ATOM 616 C CA . SER A 1 87 ? -2.868 9.868 9.688 1.00 97.00 87 SER A CA 1
ATO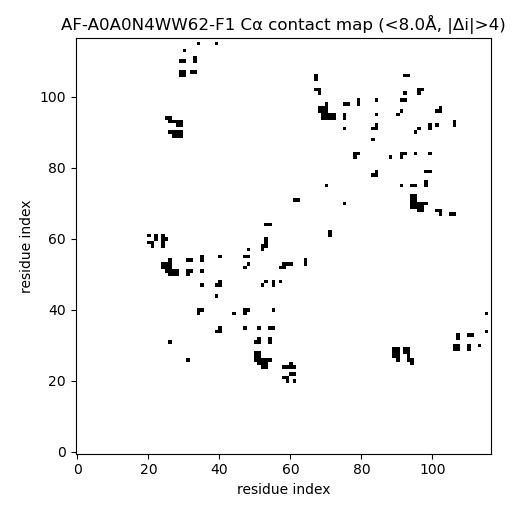M 617 C C . SER A 1 87 ? -1.940 9.346 8.582 1.00 97.00 87 SER A C 1
ATOM 619 O O . SER A 1 87 ? -1.074 10.074 8.108 1.00 97.00 87 SER A O 1
ATOM 621 N N . SER A 1 88 ? -2.106 8.096 8.140 1.00 96.69 88 SER A N 1
ATOM 622 C CA . SER A 1 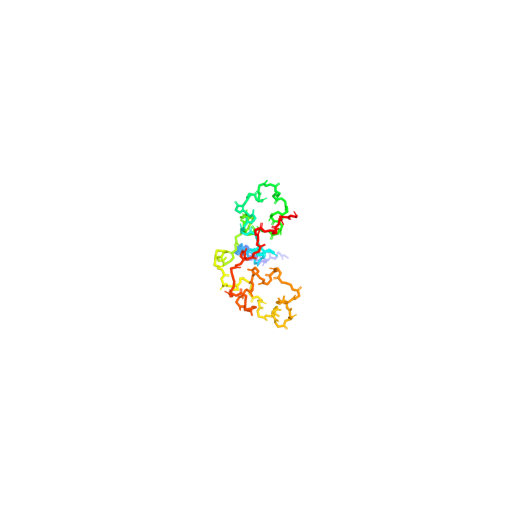88 ? -1.309 7.438 7.090 1.00 96.69 88 SER A CA 1
ATOM 623 C C . SER A 1 88 ? -2.215 6.788 6.036 1.00 96.69 88 SER A C 1
ATOM 625 O O . SER A 1 88 ? -2.020 5.635 5.650 1.00 96.69 88 SER A O 1
ATOM 627 N N . VAL A 1 89 ? -3.224 7.535 5.573 1.00 95.06 89 VAL A N 1
ATOM 628 C CA . VAL A 1 89 ? -4.353 7.022 4.772 1.00 95.06 89 VAL A CA 1
ATOM 629 C C . VAL A 1 89 ? -3.916 6.195 3.564 1.00 95.06 89 VAL A C 1
ATOM 631 O O . VAL A 1 89 ? -4.461 5.122 3.357 1.00 95.06 89 VAL A O 1
ATOM 634 N N . ASN A 1 90 ? -2.928 6.644 2.782 1.00 95.81 90 ASN A N 1
ATOM 635 C CA . ASN A 1 90 ? -2.498 5.908 1.584 1.00 95.81 90 ASN A CA 1
ATOM 636 C C . ASN A 1 90 ? -1.918 4.534 1.935 1.00 95.81 90 ASN A C 1
ATOM 638 O O . ASN A 1 90 ? -2.327 3.530 1.362 1.00 95.81 90 ASN A O 1
ATOM 642 N N . PHE A 1 91 ? -1.006 4.480 2.906 1.00 96.69 91 PHE A N 1
ATOM 643 C CA . PHE A 1 91 ? -0.402 3.219 3.315 1.00 96.69 91 PHE A CA 1
ATOM 644 C C . PHE A 1 91 ? -1.444 2.273 3.909 1.00 96.69 91 PHE A C 1
ATOM 646 O O . PHE A 1 91 ? -1.487 1.099 3.558 1.00 96.69 91 PHE A O 1
ATOM 653 N N . MET A 1 92 ? -2.323 2.785 4.773 1.00 97.88 92 MET A N 1
ATOM 654 C CA . MET A 1 92 ? -3.345 1.957 5.411 1.00 97.88 92 MET A CA 1
ATOM 655 C C . MET A 1 92 ? -4.429 1.506 4.424 1.00 97.88 92 MET A C 1
ATOM 657 O O . MET A 1 92 ? -4.901 0.377 4.510 1.00 97.88 92 MET A O 1
ATOM 661 N N . ALA A 1 93 ? -4.792 2.340 3.447 1.00 96.69 93 ALA A N 1
ATOM 662 C CA . ALA A 1 93 ? -5.715 1.973 2.375 1.00 96.69 93 ALA A CA 1
ATOM 663 C C . ALA A 1 93 ? -5.115 0.967 1.382 1.00 96.69 93 ALA A C 1
ATOM 665 O O . ALA A 1 93 ? -5.863 0.274 0.701 1.00 96.69 93 ALA A O 1
ATOM 666 N N . GLU A 1 94 ? -3.792 0.859 1.293 1.00 96.62 94 GLU A N 1
ATOM 667 C CA . GLU A 1 94 ? -3.124 -0.171 0.495 1.00 96.62 94 GLU A CA 1
ATOM 668 C C . GLU A 1 94 ? -2.922 -1.468 1.290 1.00 96.62 94 GLU A C 1
ATOM 670 O O . GLU A 1 94 ? -3.210 -2.552 0.782 1.00 96.62 94 GLU A O 1
ATOM 675 N N . ASN A 1 95 ? -2.465 -1.361 2.541 1.00 97.12 95 ASN A N 1
ATOM 676 C CA . ASN A 1 95 ? -1.899 -2.486 3.286 1.00 97.12 95 ASN A CA 1
ATOM 677 C C . ASN A 1 95 ? -2.696 -2.907 4.526 1.00 97.12 95 ASN A C 1
ATOM 679 O O . ASN A 1 95 ? -2.395 -3.958 5.074 1.00 97.12 95 ASN A O 1
ATOM 683 N N . CYS A 1 96 ? -3.682 -2.134 4.987 1.00 97.75 96 CYS A N 1
ATOM 684 C CA . CYS A 1 96 ? -4.403 -2.380 6.247 1.00 97.75 96 CYS A CA 1
ATOM 685 C C . CYS A 1 96 ? -5.914 -2.156 6.120 1.00 97.75 96 CYS A C 1
ATOM 687 O O . CYS A 1 96 ? -6.563 -1.551 6.981 1.00 97.75 96 CYS A O 1
ATOM 689 N N . ARG A 1 97 ? -6.486 -2.588 4.995 1.00 97.38 97 ARG A N 1
ATOM 690 C CA . ARG A 1 97 ? -7.862 -2.244 4.628 1.00 97.38 97 ARG A CA 1
ATOM 691 C C . ARG A 1 97 ? -8.901 -2.867 5.539 1.00 97.38 97 ARG A C 1
ATOM 693 O O . ARG A 1 97 ? -9.902 -2.211 5.825 1.00 97.38 9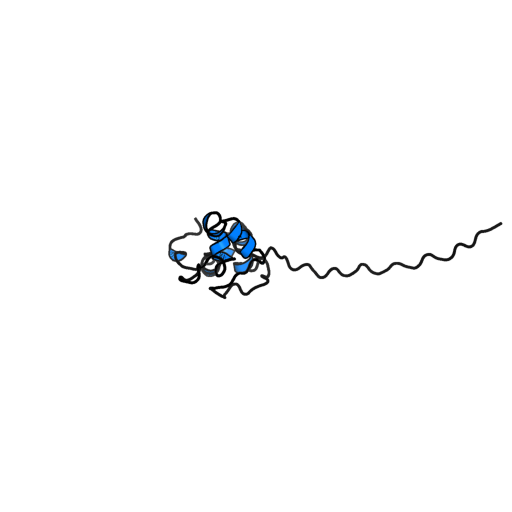7 ARG A O 1
ATOM 700 N N . ARG A 1 98 ? -8.685 -4.110 5.972 1.00 97.75 98 ARG A N 1
ATOM 701 C CA . ARG A 1 98 ? -9.628 -4.814 6.842 1.00 97.75 98 ARG A CA 1
ATOM 702 C C . ARG A 1 98 ? -9.603 -4.185 8.226 1.00 97.75 98 ARG A C 1
ATOM 704 O O . ARG A 1 98 ? -10.657 -3.783 8.706 1.00 97.75 98 ARG A O 1
ATOM 711 N N . THR A 1 99 ? -8.419 -3.996 8.807 1.00 98.50 99 THR A N 1
ATOM 712 C CA . THR A 1 99 ? -8.275 -3.341 10.114 1.00 98.50 99 THR A CA 1
ATOM 713 C C . THR A 1 99 ? -8.851 -1.916 10.107 1.00 98.50 99 THR A C 1
ATOM 715 O O . THR A 1 99 ? -9.507 -1.512 11.064 1.00 98.50 99 THR A O 1
ATOM 718 N N . CYS A 1 100 ? -8.668 -1.150 9.026 1.00 98.38 100 CYS A N 1
ATOM 719 C CA . CYS A 1 100 ? -9.205 0.212 8.922 1.00 98.38 100 CYS A CA 1
ATOM 720 C C . CYS A 1 100 ? -10.654 0.301 8.413 1.00 98.38 100 CYS A C 1
ATOM 722 O O . CYS A 1 100 ? -11.131 1.407 8.166 1.00 98.38 100 CYS A O 1
ATOM 724 N N . ASN A 1 101 ? -11.364 -0.822 8.253 1.00 97.69 101 ASN A N 1
ATOM 725 C CA . ASN A 1 101 ? -12.749 -0.869 7.763 1.00 97.69 101 ASN A CA 1
ATOM 726 C C . ASN A 1 101 ? -12.961 -0.194 6.390 1.00 97.69 101 ASN A C 1
ATOM 728 O O . ASN A 1 101 ? -14.000 0.407 6.123 1.00 97.69 101 ASN A O 1
ATOM 732 N N . LEU A 1 102 ? -11.982 -0.301 5.489 1.00 96.75 102 LEU A N 1
ATOM 733 C CA . LEU A 1 102 ? -11.984 0.349 4.170 1.00 96.75 102 LEU A CA 1
ATOM 734 C C . LEU A 1 102 ? -12.504 -0.547 3.039 1.00 96.75 102 LEU A C 1
ATOM 736 O O . LEU A 1 102 ? -12.369 -0.199 1.869 1.00 96.75 102 LEU A O 1
ATOM 740 N N . CYS A 1 103 ? -13.074 -1.706 3.359 1.00 97.00 103 CYS A N 1
ATOM 741 C CA . CYS A 1 103 ? -13.524 -2.681 2.363 1.00 97.00 103 CYS A CA 1
ATOM 742 C C . CYS A 1 103 ? -14.885 -2.366 1.725 1.00 97.00 103 CYS A C 1
ATOM 744 O O . CYS A 1 103 ? -15.317 -3.085 0.831 1.00 97.00 103 CYS A O 1
ATOM 746 N N . GLY A 1 104 ? -15.565 -1.302 2.167 1.00 96.06 104 GLY A N 1
ATOM 747 C CA . GLY A 1 104 ? -16.845 -0.867 1.591 1.00 96.06 104 GLY A CA 1
ATOM 748 C C . GLY A 1 104 ? -16.731 -0.240 0.195 1.00 96.06 104 GLY A C 1
ATOM 749 O O . GLY A 1 104 ? -17.745 0.000 -0.454 1.00 96.06 104 GLY A O 1
ATOM 750 N N . THR A 1 105 ? -15.515 0.030 -0.278 1.00 93.69 105 THR A N 1
ATOM 751 C CA . THR A 1 105 ? -15.229 0.548 -1.622 1.00 93.69 105 THR A CA 1
ATOM 752 C C . THR A 1 105 ? -14.061 -0.223 -2.242 1.00 93.69 105 THR A C 1
ATOM 754 O O . THR A 1 105 ? -13.285 -0.818 -1.503 1.00 93.69 105 THR A O 1
ATOM 757 N N . PRO A 1 106 ? -13.888 -0.238 -3.575 1.00 94.06 106 PRO A N 1
ATOM 758 C CA . PRO A 1 106 ? -12.706 -0.835 -4.202 1.00 94.06 106 PRO A CA 1
ATOM 759 C C . PRO A 1 106 ? -11.409 -0.111 -3.819 1.00 94.06 106 PRO A C 1
ATOM 761 O O . PRO A 1 106 ? -11.431 1.110 -3.647 1.00 94.06 106 PRO A O 1
ATOM 764 N N . ARG A 1 107 ? -10.257 -0.802 -3.773 1.00 93.75 107 ARG A N 1
ATOM 765 C CA . ARG A 1 107 ? -8.954 -0.145 -3.507 1.00 93.75 107 ARG A CA 1
ATOM 766 C C . ARG A 1 107 ? -8.661 0.944 -4.529 1.00 93.75 107 ARG A C 1
ATOM 768 O O . ARG A 1 107 ? -8.154 2.011 -4.205 1.00 93.75 107 ARG A O 1
ATOM 775 N N . SER A 1 108 ? -9.029 0.663 -5.772 1.00 92.06 108 SER A N 1
ATOM 776 C CA . SER A 1 108 ? -8.848 1.536 -6.926 1.00 92.06 108 SER A CA 1
ATOM 777 C C . SER A 1 108 ? -9.820 2.723 -6.964 1.00 92.06 108 SER A C 1
ATOM 779 O O . SER A 1 108 ? -9.776 3.519 -7.910 1.00 92.06 108 SER A O 1
ATOM 781 N N . ALA A 1 109 ? -10.701 2.874 -5.965 1.00 91.75 109 ALA A N 1
ATOM 782 C CA . ALA A 1 109 ? -11.645 3.981 -5.899 1.00 91.75 109 ALA A CA 1
ATOM 783 C C . ALA A 1 109 ? -10.902 5.329 -5.946 1.00 91.75 109 ALA A C 1
ATOM 785 O O . ALA A 1 109 ? -10.104 5.670 -5.076 1.00 91.75 109 ALA A O 1
ATOM 786 N N . GLY A 1 110 ? -11.163 6.110 -6.998 1.00 88.25 110 GLY A N 1
ATOM 787 C CA . GLY A 1 110 ? -10.528 7.415 -7.208 1.00 88.25 110 GLY A CA 1
ATOM 788 C C . GLY A 1 110 ? -9.132 7.377 -7.847 1.00 88.25 110 GLY A C 1
ATOM 789 O O . GLY A 1 110 ? -8.523 8.429 -8.026 1.00 88.25 110 GLY A O 1
ATOM 790 N N . CYS A 1 111 ? -8.628 6.213 -8.263 1.00 91.62 111 CYS A N 1
ATOM 791 C CA . CYS A 1 111 ? -7.336 6.115 -8.954 1.00 91.62 111 CYS A CA 1
ATOM 792 C C . CYS A 1 111 ? -7.383 6.554 -10.425 1.00 91.62 111 CYS A C 1
ATOM 794 O O . CYS A 1 111 ? -6.347 6.772 -11.047 1.00 91.62 111 CYS A O 1
ATOM 796 N N . ALA A 1 112 ? -8.581 6.738 -10.991 1.00 79.56 112 ALA A N 1
ATOM 797 C CA . ALA A 1 112 ? -8.742 7.212 -12.363 1.00 79.56 112 ALA A CA 1
ATOM 798 C C . ALA A 1 112 ? -8.294 8.671 -12.551 1.00 79.56 112 ALA A C 1
ATOM 800 O O . ALA A 1 112 ? -7.723 8.992 -13.593 1.00 79.56 112 ALA A O 1
ATOM 801 N N . THR A 1 113 ? -8.539 9.523 -11.552 1.00 76.56 113 THR A N 1
ATOM 802 C CA . THR A 1 113 ? -8.233 10.962 -11.569 1.00 76.56 113 THR A CA 1
ATOM 803 C C . THR A 1 113 ? -6.940 11.303 -10.834 1.00 76.56 113 THR A C 1
ATOM 805 O O . THR A 1 113 ? -6.356 12.353 -11.097 1.00 76.56 113 THR A O 1
ATOM 808 N N . ARG A 1 114 ? -6.453 10.410 -9.960 1.00 70.31 114 ARG A N 1
ATOM 809 C CA . ARG A 1 114 ? -5.109 10.494 -9.377 1.00 70.31 114 ARG A CA 1
ATOM 810 C C . ARG A 1 114 ? -4.085 10.136 -10.444 1.00 70.31 114 ARG A C 1
ATOM 812 O O . ARG A 1 114 ? -3.722 8.972 -10.628 1.00 70.31 114 ARG A O 1
ATOM 819 N N . ARG A 1 115 ? -3.646 11.158 -11.174 1.00 66.50 115 ARG A N 1
ATOM 820 C CA . ARG A 1 115 ? -2.460 11.055 -12.019 1.00 66.50 115 ARG A CA 1
ATOM 821 C C . ARG A 1 115 ? -1.262 10.691 -11.144 1.00 66.50 115 ARG A C 1
ATOM 823 O O . ARG A 1 115 ? -1.262 10.940 -9.938 1.00 66.50 115 ARG A O 1
ATOM 830 N N . LEU A 1 116 ? -0.253 10.089 -11.767 1.00 63.22 116 LEU A N 1
ATOM 831 C CA . LEU A 1 116 ? 1.020 9.817 -11.101 1.00 63.22 116 LEU A CA 1
ATOM 832 C C . LEU A 1 116 ? 1.655 11.096 -10.531 1.00 63.22 116 LEU A C 1
ATOM 834 O O . LEU A 1 116 ? 2.422 10.985 -9.576 1.00 63.22 116 LEU A O 1
ATOM 838 N N . PHE A 1 117 ? 1.248 12.257 -11.063 1.00 57.56 117 PHE A N 1
ATOM 839 C CA . PHE A 1 117 ? 1.312 13.622 -10.541 1.00 57.56 117 PHE A CA 1
ATOM 840 C C . 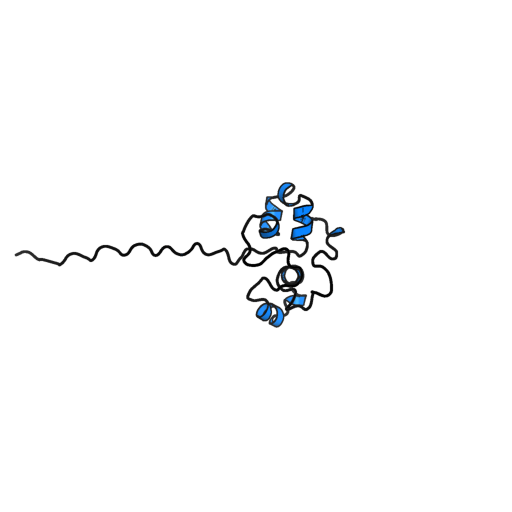PHE A 1 117 ? 0.278 14.477 -11.274 1.00 57.56 117 PHE A C 1
ATOM 842 O O . PHE A 1 117 ? 0.114 14.252 -12.500 1.00 57.56 117 PHE A O 1
#

Secondary structure (DSSP, 8-state):
----PPPPPPPPPPP-------TT--BSSTTHHHHHHTTHHHHSHHHHHHHBTTTTTSS--SS-TT-SS-B-STTHHHHHHTTHHHHSHHHHHHHBTTTTT-TTS-TTTTTTT----

Organism: Haemonchus placei (NCBI:txid6290)

Radius of gyration: 22.12 Å; Cα contacts (8 Å, |Δi|>4): 132; chains: 1; bounding box: 77×46×44 Å